Protein AF-A0AA88CVN0-F1 (afdb_monomer_lite)

pLDDT: mean 78.05, std 13.13, range [47.69, 91.69]

Secondary structure (DSSP, 8-state):
--HHHHHHHHTTS-TTPPPPHHHHHHHHTTS-GGG------TT----S-----PPPPP-

Foldseek 3Di:
DDPVLVVVLCVVVDPNRDDDPVSVVVSVVPDDPVPDDDDDDPVPPPPDDPPDDDDDDDD

Radius 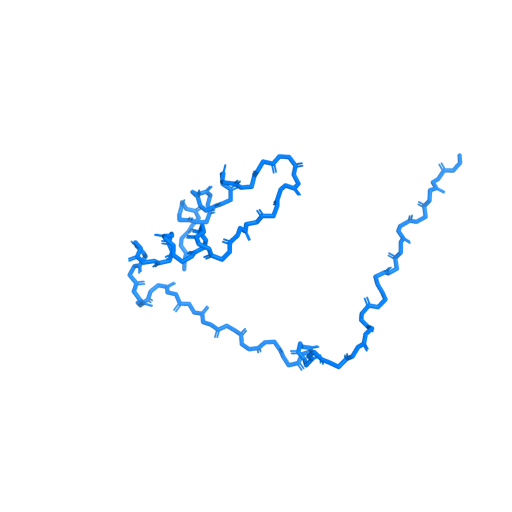of gyration: 15.8 Å; chains: 1; bounding box: 26×38×32 Å

InterPro domains:
  IPR057212 Domain of unknown function DUF7890 [PF25418] (1-38)

Organism: Ficus carica (NCBI:txid3494)

Structure (mmCIF, N/CA/C/O backbone):
data_AF-A0AA88CVN0-F1
#
_entry.id   AF-A0AA88CVN0-F1
#
loop_
_atom_site.group_PDB
_atom_site.id
_atom_site.type_symbol
_atom_site.label_atom_id
_atom_site.label_alt_id
_atom_site.label_comp_id
_atom_site.label_asym_id
_atom_site.label_entity_id
_atom_site.label_seq_id
_atom_site.pdbx_PDB_ins_code
_atom_site.Cartn_x
_atom_site.Cartn_y
_atom_site.Cartn_z
_atom_site.occupancy
_atom_site.B_iso_or_equiv
_atom_site.auth_seq_id
_atom_site.auth_comp_id
_atom_site.auth_asym_id
_atom_site.auth_atom_id
_atom_site.pdbx_PDB_model_num
ATOM 1 N N . MET A 1 1 ? -11.202 0.303 0.955 1.00 84.81 1 MET A N 1
ATOM 2 C CA . MET A 1 1 ? -10.024 0.748 1.706 1.00 84.81 1 MET A CA 1
ATOM 3 C C . MET A 1 1 ? -10.378 2.125 2.225 1.00 84.81 1 MET A C 1
ATOM 5 O O . MET A 1 1 ? -10.956 2.898 1.467 1.00 84.81 1 MET A O 1
ATOM 9 N N . THR A 1 2 ? -10.163 2.412 3.504 1.00 90.62 2 THR A N 1
ATOM 10 C CA . THR A 1 2 ? -10.507 3.706 4.116 1.00 90.62 2 THR A CA 1
ATOM 11 C C . THR A 1 2 ? -9.373 4.720 3.942 1.00 90.62 2 THR A C 1
ATOM 13 O O . THR A 1 2 ? -8.229 4.353 3.673 1.00 90.62 2 THR A O 1
ATOM 16 N N . LYS A 1 3 ? -9.666 6.014 4.136 1.00 91.19 3 LYS A N 1
ATOM 17 C CA . LYS A 1 3 ? -8.654 7.086 4.067 1.00 91.19 3 LYS A CA 1
ATOM 18 C C . LYS A 1 3 ? -7.507 6.872 5.064 1.00 91.19 3 LYS A C 1
ATOM 20 O O . LYS A 1 3 ? -6.356 7.140 4.740 1.00 91.19 3 LYS A O 1
ATOM 25 N N . GLN A 1 4 ? -7.808 6.369 6.261 1.00 91.00 4 GLN A N 1
ATOM 26 C CA . GLN A 1 4 ? -6.800 6.099 7.287 1.00 91.00 4 GLN A CA 1
ATOM 27 C C . GLN A 1 4 ? -5.891 4.923 6.902 1.00 91.00 4 GLN A C 1
ATOM 29 O O . GLN A 1 4 ? -4.677 5.025 7.052 1.00 91.00 4 GLN A O 1
ATOM 34 N N . GLU A 1 5 ? -6.464 3.842 6.363 1.00 90.62 5 GLU A N 1
ATOM 35 C CA . GLU A 1 5 ? -5.708 2.693 5.839 1.00 90.62 5 GLU A CA 1
ATOM 36 C C . GLU A 1 5 ? -4.777 3.129 4.693 1.00 90.62 5 GLU A C 1
ATOM 38 O O . GLU A 1 5 ? -3.599 2.776 4.683 1.00 90.62 5 GLU A O 1
ATOM 43 N N . ALA A 1 6 ? -5.276 3.974 3.782 1.00 88.94 6 ALA A N 1
ATOM 44 C CA . ALA A 1 6 ? -4.492 4.534 2.684 1.00 88.94 6 ALA A CA 1
ATOM 45 C C . ALA A 1 6 ? -3.335 5.415 3.178 1.00 88.94 6 ALA A C 1
ATOM 47 O O . ALA A 1 6 ? -2.199 5.226 2.757 1.00 88.94 6 ALA A O 1
ATOM 48 N N . ASN A 1 7 ? -3.600 6.338 4.109 1.00 89.44 7 ASN A N 1
ATOM 49 C CA . ASN A 1 7 ? -2.569 7.209 4.676 1.00 89.44 7 ASN A CA 1
ATOM 50 C C . ASN A 1 7 ? -1.480 6.415 5.404 1.00 89.44 7 ASN A C 1
ATOM 52 O O . ASN A 1 7 ? -0.308 6.767 5.318 1.00 89.44 7 ASN A O 1
ATOM 56 N N . ARG A 1 8 ? -1.847 5.333 6.102 1.00 89.25 8 ARG A N 1
ATOM 57 C CA . ARG A 1 8 ? -0.876 4.463 6.773 1.00 89.25 8 ARG A CA 1
ATOM 58 C C . ARG A 1 8 ? 0.046 3.779 5.765 1.00 89.25 8 ARG A C 1
ATOM 60 O O . ARG A 1 8 ? 1.258 3.822 5.951 1.00 89.25 8 ARG A O 1
ATOM 67 N N . LEU A 1 9 ? -0.502 3.228 4.680 1.00 88.75 9 LEU A N 1
ATOM 68 C CA . LEU A 1 9 ? 0.301 2.648 3.601 1.00 88.75 9 LEU A CA 1
ATOM 69 C C . LEU A 1 9 ? 1.204 3.703 2.943 1.00 88.75 9 LEU A C 1
ATOM 71 O O . LEU A 1 9 ? 2.407 3.495 2.826 1.00 88.75 9 LEU A O 1
ATOM 75 N N . LEU A 1 10 ? 0.645 4.860 2.584 1.00 86.69 10 LEU A N 1
ATOM 76 C CA . LEU A 1 10 ? 1.379 5.945 1.927 1.00 86.69 10 LEU A CA 1
ATOM 77 C C . LEU A 1 10 ? 2.418 6.606 2.837 1.00 86.69 10 LEU A C 1
ATOM 79 O O . LEU A 1 10 ? 3.398 7.126 2.331 1.00 86.69 10 LEU A O 1
ATOM 83 N N . SER A 1 11 ? 2.290 6.527 4.164 1.00 87.44 11 SER A N 1
ATOM 84 C CA . SER A 1 11 ? 3.338 6.999 5.085 1.00 87.44 11 SER A CA 1
ATOM 85 C C . SER A 1 11 ? 4.667 6.242 4.937 1.00 87.44 11 SER A C 1
ATOM 87 O O . SER A 1 11 ? 5.710 6.720 5.381 1.00 87.44 11 SER A O 1
ATOM 89 N N . ARG A 1 12 ? 4.640 5.052 4.317 1.00 82.19 12 ARG A N 1
ATOM 90 C CA . ARG A 1 12 ? 5.841 4.289 3.957 1.00 82.19 12 ARG A CA 1
ATOM 91 C C . ARG A 1 12 ? 6.498 4.811 2.677 1.00 82.19 12 ARG A C 1
ATOM 93 O O . ARG A 1 12 ? 7.707 4.645 2.526 1.00 82.19 12 ARG A O 1
ATOM 100 N N . CYS A 1 13 ? 5.744 5.485 1.804 1.00 83.38 13 CYS A N 1
ATOM 101 C CA . CYS A 1 13 ? 6.317 6.307 0.744 1.00 83.38 13 CYS A CA 1
ATOM 102 C C . CYS A 1 13 ? 6.939 7.547 1.388 1.00 83.38 13 CYS A C 1
ATOM 104 O O . CYS A 1 13 ? 6.240 8.468 1.802 1.00 83.38 13 CYS A O 1
ATOM 106 N N . LYS A 1 14 ? 8.269 7.579 1.461 1.00 73.31 14 LYS A N 1
ATOM 107 C CA . LYS A 1 14 ? 9.019 8.828 1.684 1.00 73.31 14 LYS A CA 1
ATOM 108 C C . LYS A 1 14 ? 8.856 9.754 0.465 1.00 73.31 14 LYS A C 1
ATOM 110 O O . LYS A 1 14 ? 8.129 9.386 -0.452 1.00 73.31 14 LYS A O 1
ATOM 115 N N . ASP A 1 15 ? 9.532 10.903 0.426 1.00 73.62 15 ASP A N 1
ATOM 116 C CA . ASP A 1 15 ? 9.487 11.924 -0.644 1.00 73.62 15 ASP A CA 1
ATOM 117 C C . ASP A 1 15 ? 9.640 11.359 -2.082 1.00 73.62 15 ASP A C 1
ATOM 119 O O . ASP A 1 15 ? 10.716 11.389 -2.671 1.00 73.62 15 ASP A O 1
ATOM 123 N N . GLY A 1 16 ? 8.566 10.798 -2.649 1.00 73.56 16 GLY A N 1
ATOM 124 C CA . GLY A 1 16 ? 8.575 10.092 -3.939 1.00 73.56 16 GLY A CA 1
ATOM 125 C C . GLY A 1 16 ? 9.058 8.631 -3.905 1.00 73.56 16 GLY A C 1
ATOM 126 O O . GLY A 1 16 ? 9.370 8.067 -4.951 1.00 73.56 16 GLY A O 1
ATOM 127 N N . GLY A 1 17 ? 9.135 8.002 -2.730 1.00 79.44 17 GLY A N 1
ATOM 128 C CA . GLY A 1 17 ? 9.593 6.619 -2.573 1.00 79.44 17 GLY A CA 1
ATOM 129 C C . GLY A 1 17 ? 8.615 5.569 -3.119 1.00 79.44 17 GLY A C 1
ATOM 130 O O . GLY A 1 17 ? 7.396 5.737 -3.070 1.00 79.44 17 GLY A O 1
ATOM 131 N N . VAL A 1 18 ? 9.157 4.447 -3.595 1.00 83.38 18 VAL A N 1
ATOM 132 C CA . VAL A 1 18 ? 8.383 3.291 -4.075 1.00 83.38 18 VAL A CA 1
ATOM 133 C C . VAL A 1 18 ? 7.983 2.401 -2.897 1.00 83.38 18 VAL A C 1
ATOM 135 O O . VAL A 1 18 ? 8.811 2.115 -2.035 1.00 83.38 18 VAL A O 1
ATOM 138 N N . LEU A 1 19 ? 6.731 1.932 -2.871 1.00 85.50 19 LEU A N 1
ATOM 139 C CA . LEU A 1 19 ? 6.317 0.867 -1.952 1.00 85.50 19 LEU A CA 1
ATOM 140 C C . LEU A 1 19 ? 6.819 -0.471 -2.473 1.00 85.50 19 LEU A C 1
ATOM 142 O O . LEU A 1 19 ? 6.458 -0.881 -3.579 1.00 85.50 19 LEU A O 1
ATOM 146 N N . GLU A 1 20 ? 7.598 -1.185 -1.668 1.00 87.69 20 GLU A N 1
ATOM 147 C CA . GLU A 1 20 ? 7.950 -2.552 -2.014 1.00 87.69 20 GLU A CA 1
ATOM 148 C C . GLU A 1 20 ? 6.735 -3.466 -1.834 1.00 87.69 20 GLU A C 1
ATOM 150 O O . GLU A 1 20 ? 5.863 -3.237 -0.990 1.00 87.69 20 GLU A O 1
ATOM 155 N N . PHE A 1 21 ? 6.697 -4.572 -2.582 1.00 87.81 21 PHE A N 1
ATOM 156 C CA . PHE A 1 21 ? 5.630 -5.570 -2.459 1.00 87.81 21 PHE A CA 1
ATOM 157 C C . PHE A 1 21 ? 5.393 -5.995 -1.001 1.00 87.81 21 PHE A C 1
ATOM 159 O O . PHE A 1 21 ? 4.253 -6.162 -0.574 1.00 87.81 21 PHE A O 1
ATOM 166 N N . LYS A 1 22 ? 6.468 -6.138 -0.215 1.00 88.56 22 LYS A N 1
ATOM 167 C CA . LYS A 1 22 ? 6.390 -6.523 1.201 1.00 88.56 22 LYS A CA 1
ATOM 168 C C . LYS A 1 22 ? 5.701 -5.467 2.065 1.00 88.56 22 LYS A C 1
ATOM 170 O O . LYS A 1 22 ? 5.004 -5.843 3.009 1.00 88.56 22 LYS A O 1
ATOM 175 N N . ASP A 1 23 ? 5.876 -4.186 1.756 1.00 86.50 23 ASP A N 1
ATOM 176 C CA . ASP A 1 23 ? 5.204 -3.096 2.464 1.00 86.50 23 ASP A CA 1
ATOM 177 C C . ASP A 1 23 ? 3.706 -3.129 2.176 1.00 86.50 23 ASP A C 1
ATOM 179 O O . ASP A 1 23 ? 2.894 -3.125 3.101 1.00 86.50 23 ASP A O 1
ATOM 183 N N . VAL A 1 24 ? 3.346 -3.279 0.898 1.00 87.56 24 VAL A N 1
ATOM 184 C CA . VAL A 1 24 ? 1.950 -3.387 0.460 1.00 87.56 24 VAL A CA 1
ATOM 185 C C . VAL A 1 24 ? 1.281 -4.620 1.068 1.00 87.56 24 VAL A C 1
ATOM 187 O O . VAL A 1 24 ? 0.215 -4.507 1.667 1.00 87.56 24 VAL A O 1
ATOM 190 N N . ALA A 1 25 ? 1.913 -5.793 0.981 1.00 90.31 25 ALA A N 1
ATOM 191 C CA . ALA A 1 25 ? 1.363 -7.039 1.510 1.00 90.31 25 ALA A CA 1
ATOM 192 C C . ALA A 1 25 ? 1.115 -6.961 3.025 1.00 90.31 25 ALA A C 1
ATOM 194 O O . ALA A 1 25 ? 0.057 -7.372 3.500 1.00 90.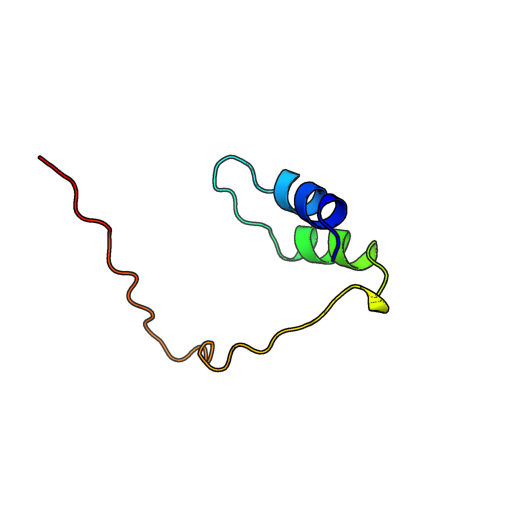31 25 ALA A O 1
ATOM 195 N N . ARG A 1 26 ? 2.058 -6.391 3.789 1.00 89.19 26 ARG A N 1
ATOM 196 C CA . ARG A 1 26 ? 1.931 -6.247 5.249 1.00 89.19 26 ARG A CA 1
ATOM 197 C C . ARG A 1 26 ? 0.765 -5.346 5.648 1.00 89.19 26 ARG A C 1
ATOM 199 O O . ARG A 1 26 ? 0.111 -5.600 6.661 1.00 89.19 26 ARG A O 1
ATOM 206 N N . GLU A 1 27 ? 0.523 -4.292 4.883 1.00 88.00 27 GL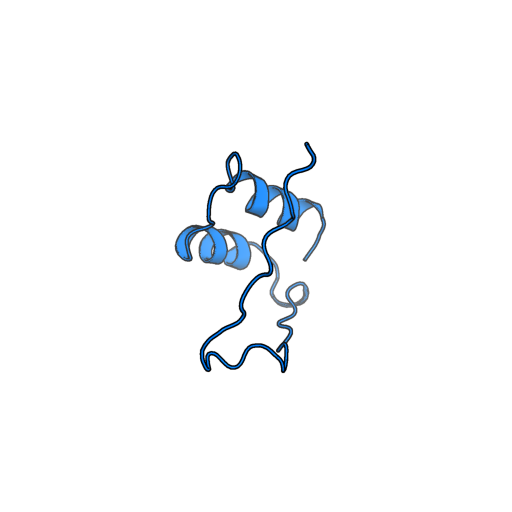U A N 1
ATOM 207 C CA . GLU A 1 27 ? -0.584 -3.378 5.136 1.00 88.00 27 GLU A CA 1
ATOM 208 C C . GLU A 1 27 ? -1.924 -3.973 4.714 1.00 88.00 27 GLU A C 1
ATOM 210 O O . GLU A 1 27 ? -2.880 -3.911 5.486 1.00 88.00 27 GLU A O 1
ATOM 215 N N . LEU A 1 28 ? -1.985 -4.625 3.549 1.00 88.62 28 LEU A N 1
ATOM 216 C CA . LEU A 1 28 ? -3.200 -5.279 3.061 1.00 88.62 28 LEU A CA 1
ATOM 217 C C . LEU A 1 28 ? -3.680 -6.399 3.994 1.00 88.62 28 LEU A C 1
ATOM 219 O O . LEU A 1 28 ? -4.882 -6.519 4.202 1.00 88.62 28 LEU A O 1
ATOM 223 N N . VAL A 1 29 ? -2.773 -7.168 4.612 1.00 90.69 29 VAL A N 1
ATOM 224 C CA . VAL A 1 29 ? -3.127 -8.224 5.588 1.00 90.69 29 VAL A CA 1
ATOM 225 C C . VAL A 1 29 ? -3.875 -7.672 6.807 1.00 90.69 29 VAL A C 1
ATOM 227 O O . VAL A 1 29 ? -4.678 -8.377 7.412 1.00 90.69 29 VAL A O 1
ATOM 230 N N . GLN A 1 30 ? -3.638 -6.413 7.176 1.00 89.88 30 GLN A N 1
ATOM 231 C CA . GLN A 1 30 ? -4.321 -5.777 8.305 1.00 89.88 30 GLN A CA 1
ATOM 232 C C . GLN A 1 30 ? -5.698 -5.210 7.931 1.00 89.88 30 GLN A C 1
ATOM 234 O O . GLN A 1 30 ? -6.434 -4.772 8.817 1.00 89.88 30 GLN A O 1
ATOM 239 N N . ILE A 1 31 ? -6.042 -5.166 6.642 1.00 90.81 31 ILE A N 1
ATOM 240 C CA . ILE A 1 31 ? -7.308 -4.619 6.159 1.00 90.81 31 ILE A CA 1
ATOM 241 C C . ILE A 1 31 ? -8.308 -5.771 6.004 1.00 90.81 31 ILE A C 1
ATOM 243 O O . ILE A 1 31 ? -8.006 -6.767 5.347 1.00 90.81 31 ILE A O 1
ATOM 247 N N . PRO A 1 32 ? -9.527 -5.649 6.558 1.00 91.69 32 PRO A N 1
ATOM 248 C CA . PRO A 1 32 ? -10.587 -6.618 6.312 1.00 91.69 32 PRO A CA 1
ATOM 249 C C . PRO A 1 32 ? -10.834 -6.822 4.811 1.00 91.69 32 PRO A C 1
ATOM 251 O O . PRO A 1 32 ? -11.005 -5.855 4.068 1.00 91.69 32 PRO A O 1
ATOM 254 N N . VAL A 1 33 ? -10.905 -8.080 4.366 1.00 88.38 33 VAL A N 1
ATOM 255 C CA . VAL A 1 33 ? -11.026 -8.440 2.937 1.00 88.38 33 VAL A CA 1
ATOM 256 C C . VAL A 1 33 ? -12.238 -7.780 2.275 1.00 88.38 33 VAL A C 1
ATOM 258 O O . VAL A 1 33 ? -12.145 -7.304 1.150 1.00 88.38 33 VAL A O 1
ATOM 261 N N . ASN A 1 34 ? -13.354 -7.651 2.997 1.00 90.19 34 ASN A N 1
ATOM 262 C CA . ASN A 1 34 ? -14.574 -6.997 2.509 1.00 90.19 34 ASN A CA 1
ATOM 263 C C . ASN A 1 34 ? -14.424 -5.486 2.250 1.00 90.19 34 ASN A C 1
ATOM 265 O O . ASN A 1 34 ? -15.334 -4.864 1.708 1.00 90.19 34 ASN A O 1
ATOM 269 N N . ARG A 1 35 ? -13.306 -4.878 2.654 1.00 88.25 35 ARG A N 1
ATOM 270 C CA . ARG A 1 35 ? -12.985 -3.478 2.377 1.00 88.25 35 ARG A CA 1
ATOM 271 C C . ARG A 1 35 ? -12.016 -3.328 1.213 1.00 88.25 35 ARG A C 1
ATOM 273 O O . ARG A 1 35 ? -11.800 -2.196 0.796 1.00 88.25 35 ARG A O 1
ATOM 280 N N . VAL A 1 36 ? -11.418 -4.389 0.681 1.00 85.19 36 VAL A N 1
ATOM 281 C CA . VAL A 1 36 ? -10.485 -4.298 -0.451 1.00 85.19 36 VAL A CA 1
ATOM 282 C C . VAL A 1 36 ? -11.226 -4.642 -1.740 1.00 85.19 36 VAL A C 1
ATOM 284 O O . VAL A 1 36 ? -11.917 -5.650 -1.812 1.00 85.19 36 VAL A O 1
ATOM 287 N N . ALA A 1 37 ? -11.081 -3.797 -2.760 1.00 85.25 37 ALA A N 1
ATOM 288 C CA . ALA A 1 37 ? -11.598 -4.052 -4.099 1.00 85.25 37 ALA A CA 1
ATOM 289 C C . ALA A 1 37 ? -10.424 -4.077 -5.079 1.00 85.25 37 ALA A C 1
ATOM 291 O O . ALA A 1 37 ? -9.586 -3.173 -5.063 1.00 85.25 37 ALA A O 1
ATOM 292 N N . VAL A 1 38 ? -10.364 -5.113 -5.911 1.00 82.69 38 VAL A N 1
ATOM 293 C CA . VAL A 1 38 ? -9.383 -5.225 -6.992 1.00 82.69 38 VAL A CA 1
ATOM 294 C C . VAL A 1 38 ? -10.045 -4.712 -8.262 1.00 82.69 38 VAL A C 1
ATOM 296 O O . VAL A 1 38 ? -11.052 -5.262 -8.703 1.00 82.69 38 VAL A O 1
ATOM 299 N N . TYR A 1 39 ? -9.493 -3.644 -8.832 1.00 80.50 39 TYR A N 1
ATOM 300 C CA . TYR A 1 39 ? -9.946 -3.107 -10.109 1.00 80.50 39 TYR A CA 1
ATOM 301 C C . TYR A 1 39 ? -9.006 -3.586 -11.207 1.00 80.50 39 TYR A C 1
ATOM 303 O O . TYR A 1 39 ? -7.833 -3.215 -11.236 1.00 80.50 39 TYR A O 1
ATOM 311 N N . ASN A 1 40 ? -9.530 -4.395 -12.124 1.00 77.06 40 ASN A N 1
ATOM 312 C CA . ASN A 1 40 ? -8.815 -4.726 -13.347 1.00 77.06 40 ASN A CA 1
ATOM 313 C C . ASN A 1 40 ? -8.929 -3.524 -14.283 1.00 77.06 40 ASN A C 1
ATOM 315 O O . ASN A 1 40 ? -10.007 -3.253 -14.808 1.00 77.06 40 ASN A O 1
ATOM 319 N N . ASN A 1 41 ? -7.835 -2.788 -14.474 1.00 72.50 41 ASN A N 1
ATOM 320 C CA . ASN A 1 41 ? -7.800 -1.742 -15.484 1.00 72.50 41 ASN A CA 1
ATOM 321 C C . ASN A 1 41 ? -7.530 -2.389 -16.856 1.00 72.50 41 ASN A C 1
ATOM 323 O O . ASN A 1 41 ? -6.453 -2.967 -17.031 1.00 72.50 41 ASN A O 1
ATOM 327 N N . PRO A 1 42 ? -8.461 -2.327 -17.828 1.00 65.00 42 PRO A N 1
ATOM 328 C CA . PRO A 1 42 ? -8.283 -2.969 -19.131 1.00 65.00 42 PRO A CA 1
ATOM 329 C C . PRO A 1 42 ? -7.110 -2.397 -19.942 1.00 65.00 42 PRO A C 1
ATOM 331 O O . PRO A 1 42 ? -6.679 -3.031 -20.899 1.00 65.00 42 PRO A O 1
ATOM 334 N N . THR A 1 43 ? -6.565 -1.234 -19.569 1.00 58.81 43 THR A N 1
ATOM 335 C CA . THR A 1 43 ? -5.404 -0.633 -20.244 1.00 58.81 43 THR A CA 1
ATOM 336 C C . THR A 1 43 ? -4.052 -1.156 -19.752 1.00 58.81 43 THR A C 1
ATOM 338 O O . THR A 1 43 ? -3.036 -0.877 -20.382 1.00 58.81 43 THR A O 1
ATOM 341 N N . THR A 1 44 ? -4.011 -1.950 -18.676 1.00 53.66 44 THR A N 1
ATOM 342 C CA . THR A 1 44 ? -2.768 -2.517 -18.126 1.00 53.66 44 THR A CA 1
ATOM 343 C C . THR A 1 44 ? -2.551 -3.954 -18.605 1.00 53.66 44 THR A C 1
ATOM 345 O O . THR A 1 44 ? -2.298 -4.861 -17.817 1.00 53.66 44 THR A O 1
ATOM 348 N N . THR A 1 45 ? -2.623 -4.200 -19.912 1.00 47.69 45 THR A N 1
ATOM 349 C CA . THR A 1 45 ? -1.812 -5.285 -20.474 1.00 47.69 45 THR A CA 1
ATOM 350 C C . THR A 1 45 ? -0.378 -4.785 -20.480 1.00 47.69 45 THR A C 1
ATOM 352 O O . THR A 1 45 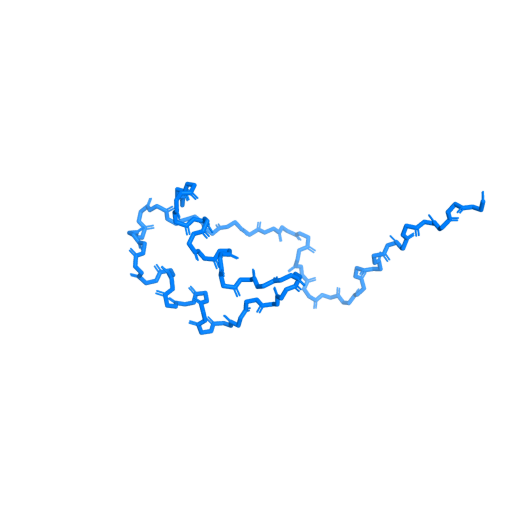? -0.086 -3.774 -21.112 1.00 47.69 45 THR A O 1
ATOM 355 N N . CYS A 1 46 ? 0.527 -5.472 -19.789 1.00 52.41 46 CYS A N 1
ATOM 356 C CA . CYS A 1 46 ? 1.971 -5.294 -19.921 1.00 52.41 46 CYS A CA 1
ATOM 357 C C . CYS A 1 46 ? 2.441 -5.741 -21.321 1.00 52.41 46 CYS A C 1
ATOM 359 O O . CYS A 1 46 ? 3.180 -6.702 -21.486 1.00 52.41 46 CYS A O 1
ATOM 361 N N . SER A 1 47 ? 1.969 -5.049 -22.353 1.00 57.25 47 SER A N 1
ATOM 362 C CA . SER A 1 47 ? 2.537 -5.012 -23.693 1.00 57.25 47 SER A CA 1
ATOM 363 C C . SER A 1 47 ? 3.099 -3.604 -23.862 1.00 57.25 47 SER A C 1
ATOM 365 O O . SER A 1 47 ? 2.414 -2.629 -23.577 1.00 57.25 47 SER A O 1
ATOM 367 N N . GLY A 1 48 ? 4.392 -3.528 -24.171 1.00 55.03 48 GLY A N 1
ATOM 368 C CA . GLY A 1 48 ? 5.260 -2.371 -23.956 1.00 55.03 48 GLY A CA 1
ATOM 369 C C . GLY A 1 48 ? 4.750 -0.996 -24.407 1.00 55.03 48 GLY A C 1
ATOM 370 O O . GLY A 1 48 ? 3.967 -0.856 -25.340 1.00 55.03 48 GLY A O 1
ATOM 371 N N . SER A 1 49 ? 5.334 0.025 -23.773 1.00 57.03 49 SER A N 1
ATOM 372 C CA . SER A 1 49 ? 5.233 1.464 -24.061 1.00 57.03 49 SER A CA 1
ATOM 373 C C . SER A 1 49 ? 3.932 2.178 -23.668 1.00 57.03 49 SER A C 1
ATOM 375 O O . SER A 1 49 ? 3.154 2.625 -24.500 1.00 57.03 49 SER A O 1
ATOM 377 N N . THR A 1 50 ? 3.768 2.466 -22.378 1.00 52.06 50 THR A N 1
ATOM 378 C CA . THR A 1 50 ? 3.175 3.761 -22.005 1.00 52.06 50 THR A CA 1
ATOM 379 C C . THR A 1 50 ? 4.296 4.791 -22.000 1.00 52.06 50 THR A C 1
ATOM 381 O O . THR A 1 50 ? 4.997 4.952 -21.000 1.00 52.06 50 THR A O 1
ATOM 384 N N . LEU A 1 51 ? 4.512 5.434 -23.151 1.00 59.84 51 LEU A N 1
ATOM 385 C CA . LEU A 1 51 ? 5.348 6.625 -23.261 1.00 59.84 51 LEU A CA 1
ATOM 386 C C . LEU A 1 51 ? 4.676 7.725 -22.428 1.00 59.84 51 LEU A C 1
ATOM 388 O O . LEU A 1 51 ? 3.704 8.336 -22.865 1.00 59.84 51 LEU A O 1
ATOM 392 N N . LEU A 1 52 ? 5.137 7.927 -21.195 1.00 60.34 52 LEU A N 1
ATOM 393 C CA . LEU A 1 52 ? 4.695 9.058 -20.390 1.00 60.34 52 LEU A CA 1
ATOM 394 C C . LEU A 1 52 ? 5.268 10.318 -21.040 1.00 60.34 52 LEU A C 1
ATOM 396 O O . LEU A 1 52 ? 6.485 10.489 -21.092 1.00 60.34 52 LEU A O 1
ATOM 400 N N . HIS A 1 53 ? 4.402 11.163 -21.599 1.00 59.12 53 HIS A N 1
ATOM 401 C CA . HIS A 1 53 ? 4.821 12.446 -22.146 1.00 59.12 53 HIS A CA 1
ATOM 402 C C . HIS A 1 53 ? 5.354 13.323 -21.010 1.00 59.12 53 HIS A C 1
ATOM 404 O O . HIS A 1 53 ? 4.625 13.658 -20.077 1.00 59.12 53 HIS A O 1
ATOM 410 N N . THR A 1 54 ? 6.646 13.646 -21.078 1.00 70.38 54 THR A N 1
ATOM 411 C CA . THR A 1 54 ? 7.311 14.569 -20.158 1.00 70.38 54 THR A CA 1
ATOM 412 C C . THR A 1 54 ? 6.624 15.934 -20.208 1.00 70.38 54 THR A C 1
ATOM 414 O O . THR A 1 54 ? 6.269 16.415 -21.284 1.00 70.38 54 THR A O 1
ATOM 417 N N . ILE A 1 55 ? 6.432 16.547 -19.041 1.00 69.69 55 ILE A N 1
ATOM 418 C CA . ILE A 1 55 ? 5.892 17.904 -18.910 1.00 69.69 55 ILE A CA 1
ATOM 419 C C . ILE A 1 55 ? 6.956 18.882 -19.445 1.00 69.69 55 ILE A C 1
ATOM 421 O O . ILE A 1 55 ? 8.115 18.751 -19.048 1.00 69.69 55 ILE A O 1
ATOM 425 N N . PRO A 1 56 ? 6.615 19.812 -20.356 1.00 64.88 56 PRO A N 1
ATOM 426 C CA . PRO A 1 56 ? 7.583 20.767 -20.886 1.00 64.88 56 PRO A CA 1
ATOM 427 C C . PRO A 1 56 ? 8.071 21.717 -19.785 1.00 64.88 56 PRO A C 1
ATOM 429 O O . PRO A 1 56 ? 7.282 22.160 -18.952 1.00 64.88 56 PRO A O 1
ATOM 432 N N . GLU A 1 57 ? 9.369 22.025 -19.791 1.00 71.25 57 GLU A N 1
ATOM 433 C CA . GLU A 1 57 ? 9.927 23.081 -18.944 1.00 71.25 57 GLU A CA 1
ATOM 434 C C . GLU A 1 57 ? 9.557 24.450 -19.526 1.00 71.25 57 GLU A C 1
ATOM 436 O O . GLU A 1 57 ? 9.700 24.682 -20.730 1.00 71.25 57 GLU A O 1
ATOM 441 N N . GLU A 1 58 ? 9.052 25.343 -18.677 1.00 68.75 58 GLU A N 1
ATOM 442 C CA . GLU A 1 58 ? 8.766 26.727 -19.05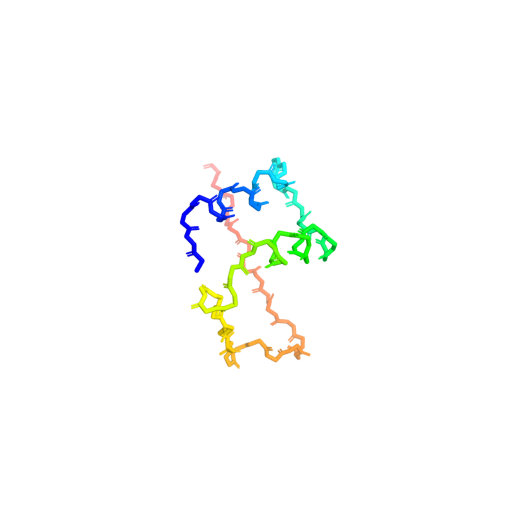7 1.00 68.75 58 GLU A CA 1
ATOM 443 C C . GLU A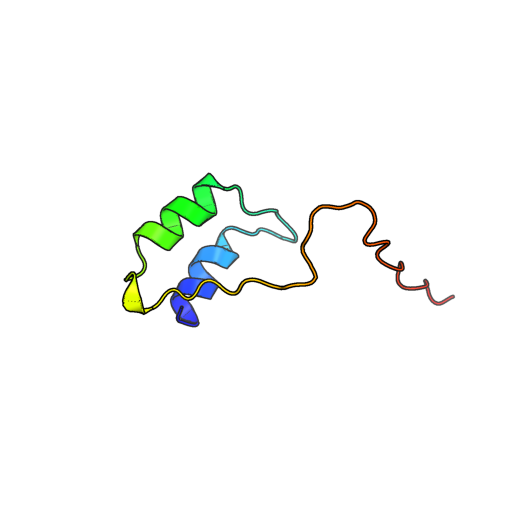 1 58 ? 10.036 27.576 -18.883 1.00 68.75 58 GLU A C 1
ATOM 445 O O . GLU A 1 58 ? 10.692 27.493 -17.841 1.00 68.75 58 GLU A O 1
ATOM 450 N N . PHE A 1 59 ? 10.393 28.340 -19.924 1.00 61.25 59 PHE A N 1
ATOM 451 C CA . PHE A 1 59 ? 11.540 29.261 -19.957 1.00 61.25 59 PHE A CA 1
ATOM 452 C C . PHE A 1 59 ? 11.225 30.610 -19.307 1.00 61.25 59 PHE A C 1
ATOM 454 O O . PHE A 1 59 ? 10.103 31.122 -19.531 1.00 61.25 59 PHE A O 1
#

Sequence (59 aa):
MTKQEANRLLSRCKDGGVLEFKDVARELVQIPVNRVAVYNNPTTTCSGSTLLHTIPEEF